Protein AF-0000000079329566 (afdb_homodimer)

Solvent-accessible surface area (backbone atoms only — not comparable to full-atom values): 8445 Å² total; per-residue (Å²): 110,65,71,45,82,43,82,73,44,18,29,43,33,35,31,35,44,75,50,59,47,97,87,64,45,77,34,70,42,79,48,74,42,71,52,26,33,81,80,58,49,70,66,59,52,50,52,33,49,53,42,49,51,71,41,35,63,50,59,66,46,74,72,45,79,48,74,43,63,46,80,47,74,93,110,63,71,44,82,42,80,74,44,18,31,43,34,35,30,34,44,74,51,59,46,97,86,63,46,77,35,69,42,81,49,75,43,70,54,27,34,83,80,59,50,70,66,58,53,49,53,33,50,51,43,50,50,72,42,35,61,49,59,65,47,74,72,48,79,47,75,42,64,46,79,45,74,93

Foldseek 3Di:
DDKDKAWDWKKKKKWFFPAADPVRHTDTDIDMDIRDDPPDDPVNSVVVVVVVQVPDPTHIDDMDMDIDIDIDDD/DDKDKAWDWKKKKKWFFPAADPVRHTDTDIDMDIRDDPPDDPVNSVVVRVVVQVPDPTHIDDMDMDIDIDIDDD

pLDDT: mean 93.89, std 4.64, range [67.31, 97.0]

Structure (mmCIF, N/CA/C/O backbone):
data_AF-0000000079329566-model_v1
#
loop_
_entity.id
_entity.type
_entity.pdbx_description
1 polymer 'Uncharacterized protein'
#
loop_
_atom_site.group_PDB
_atom_site.id
_atom_site.type_symbol
_atom_site.label_atom_id
_atom_site.label_alt_id
_atom_site.label_comp_id
_atom_site.label_asym_id
_atom_site.label_entity_id
_atom_site.label_seq_id
_atom_site.pdbx_PDB_ins_code
_atom_site.Cartn_x
_atom_site.Cartn_y
_atom_site.Cartn_z
_atom_site.occupancy
_atom_site.B_iso_or_equiv
_atom_site.auth_seq_id
_atom_site.auth_comp_id
_atom_site.auth_asym_id
_atom_site.auth_atom_id
_atom_site.pdbx_PDB_model_num
ATOM 1 N N . MET A 1 1 ? 19.469 -29.297 -21.5 1 69.75 1 MET A N 1
ATOM 2 C CA . MET A 1 1 ? 18.234 -29.297 -20.734 1 69.75 1 MET A CA 1
ATOM 3 C C . MET A 1 1 ? 17.688 -27.891 -20.578 1 69.75 1 MET A C 1
ATOM 5 O O . MET A 1 1 ? 18.453 -26.938 -20.391 1 69.75 1 MET A O 1
ATOM 9 N N . ALA A 1 2 ? 16.484 -27.625 -21.016 1 88.25 2 ALA A N 1
ATOM 10 C CA . ALA A 1 2 ? 16.047 -26.234 -21.172 1 88.25 2 ALA A CA 1
ATOM 11 C C . ALA A 1 2 ? 15.82 -25.578 -19.812 1 88.25 2 ALA A C 1
ATOM 13 O O . ALA A 1 2 ? 15.477 -26.25 -18.844 1 88.25 2 ALA A O 1
ATOM 14 N N . VAL A 1 3 ? 16.453 -24.391 -19.562 1 92.12 3 VAL A N 1
ATOM 15 C CA . VAL A 1 3 ? 16.234 -23.594 -18.359 1 92.12 3 VAL A CA 1
ATOM 16 C C . VAL A 1 3 ? 14.922 -22.828 -18.5 1 92.12 3 VAL A C 1
ATOM 18 O O . VAL A 1 3 ? 14.641 -22.234 -19.547 1 92.12 3 VAL A O 1
ATOM 21 N N . SER A 1 4 ? 13.969 -22.984 -17.516 1 94.38 4 SER A N 1
ATOM 22 C CA . SER A 1 4 ? 12.727 -22.219 -17.516 1 94.38 4 SER A CA 1
ATOM 23 C C . SER A 1 4 ? 12.695 -21.219 -16.359 1 94.38 4 SER A C 1
ATOM 25 O O . SER A 1 4 ? 13.383 -21.406 -15.352 1 94.38 4 SER A O 1
ATOM 27 N N . LYS A 1 5 ? 12.047 -20.109 -16.594 1 92.94 5 LYS A N 1
ATOM 28 C CA . LYS A 1 5 ? 11.828 -19.062 -15.586 1 92.94 5 LYS A CA 1
ATOM 29 C C . LYS A 1 5 ? 10.484 -19.25 -14.891 1 92.94 5 LYS A C 1
ATOM 31 O O . LYS A 1 5 ? 9.453 -19.406 -15.547 1 92.94 5 LYS A O 1
ATOM 36 N N . VAL A 1 6 ? 10.555 -19.328 -13.453 1 93.38 6 VAL A N 1
ATOM 37 C CA . VAL A 1 6 ? 9.328 -19.422 -12.664 1 93.38 6 VAL A CA 1
ATOM 38 C C . VAL A 1 6 ? 9.203 -18.203 -11.75 1 93.38 6 VAL A C 1
ATOM 40 O O . VAL A 1 6 ? 10.047 -17.984 -10.875 1 93.38 6 VAL A O 1
ATOM 43 N N . VAL A 1 7 ? 8.133 -17.422 -11.992 1 92.12 7 VAL A N 1
ATOM 44 C CA . VAL A 1 7 ? 7.906 -16.234 -11.18 1 92.12 7 VAL A CA 1
ATOM 45 C C . VAL A 1 7 ? 7.492 -16.641 -9.766 1 92.12 7 VAL A C 1
ATOM 47 O O . VAL A 1 7 ? 6.629 -17.516 -9.594 1 92.12 7 VAL A O 1
ATOM 50 N N . ASN A 1 8 ? 8.148 -15.977 -8.727 1 92.19 8 ASN A N 1
ATOM 51 C CA . ASN A 1 8 ? 7.891 -16.312 -7.332 1 92.19 8 ASN A CA 1
ATOM 52 C C . ASN A 1 8 ? 7.109 -15.219 -6.613 1 92.19 8 ASN A C 1
ATOM 54 O O . ASN A 1 8 ? 6.527 -15.461 -5.555 1 92.19 8 ASN A O 1
ATOM 58 N N . GLY A 1 9 ? 7.246 -14.086 -7.148 1 94.94 9 GLY A N 1
ATOM 59 C CA . GLY A 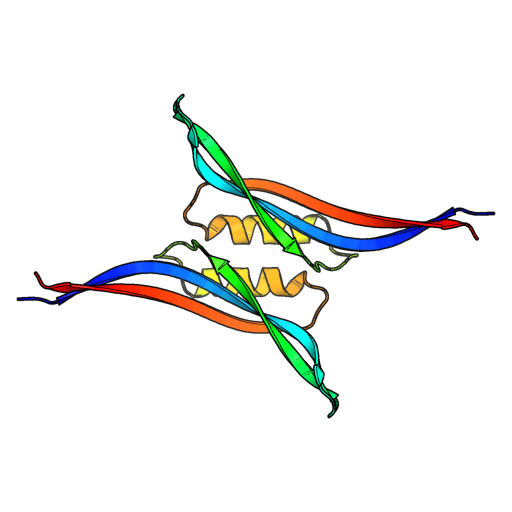1 9 ? 6.547 -12.984 -6.504 1 94.94 9 GLY A CA 1
ATOM 60 C C . GLY A 1 9 ? 6.695 -11.672 -7.246 1 94.94 9 GLY A C 1
ATOM 61 O O . GLY A 1 9 ? 7.68 -11.461 -7.961 1 94.94 9 GLY A O 1
ATOM 62 N N . THR A 1 10 ? 5.719 -10.883 -7.176 1 95.25 10 THR A N 1
ATOM 63 C CA . THR A 1 10 ? 5.68 -9.539 -7.738 1 95.25 10 THR A CA 1
ATOM 64 C C . THR A 1 10 ? 5.375 -8.508 -6.656 1 95.25 10 THR A C 1
ATOM 66 O O . THR A 1 10 ? 4.504 -8.719 -5.809 1 95.25 10 THR A O 1
ATOM 69 N N . THR A 1 11 ? 6.176 -7.484 -6.594 1 96.06 11 THR A N 1
ATOM 70 C CA . THR A 1 11 ? 6.016 -6.426 -5.605 1 96.06 11 THR A CA 1
ATOM 71 C C . THR A 1 11 ? 5.926 -5.062 -6.281 1 96.06 11 THR A C 1
ATOM 73 O O . THR A 1 11 ? 6.723 -4.75 -7.168 1 96.06 11 THR A O 1
ATOM 76 N N . LEU A 1 12 ? 4.895 -4.234 -5.965 1 96.25 12 LEU A N 1
ATOM 77 C CA . LEU A 1 12 ? 4.785 -2.834 -6.363 1 96.25 12 LEU A CA 1
ATOM 78 C C . LEU A 1 12 ? 5.367 -1.917 -5.293 1 96.25 12 LEU A C 1
ATOM 80 O O . LEU A 1 12 ? 5.098 -2.096 -4.102 1 96.25 12 LEU A O 1
ATOM 84 N N . SER A 1 13 ? 6.25 -0.939 -5.758 1 96.31 13 SER A N 1
ATOM 85 C CA . SER A 1 13 ? 6.875 -0.037 -4.797 1 96.31 13 SER A CA 1
ATOM 86 C C . SER A 1 13 ? 6.836 1.406 -5.285 1 96.31 13 SER A C 1
ATOM 88 O O . SER A 1 13 ? 6.961 1.664 -6.484 1 96.31 13 SER A O 1
ATOM 90 N N . ILE A 1 14 ? 6.621 2.258 -4.359 1 96.06 14 ILE A N 1
ATOM 91 C CA . ILE A 1 14 ? 6.738 3.689 -4.613 1 96.06 14 ILE A CA 1
ATOM 92 C C . ILE A 1 14 ? 7.723 4.309 -3.621 1 96.06 14 ILE A C 1
ATOM 94 O O . ILE A 1 14 ? 7.965 3.752 -2.547 1 96.06 14 ILE A O 1
ATOM 98 N N . GLU A 1 15 ? 8.352 5.406 -4.035 1 96.94 15 GLU A N 1
ATOM 99 C CA . GLU A 1 15 ? 9.234 6.148 -3.133 1 96.94 15 GLU A CA 1
ATOM 100 C C . GLU A 1 15 ? 8.516 7.359 -2.541 1 96.94 15 GLU A C 1
ATOM 102 O O . GLU A 1 15 ? 8.008 8.211 -3.275 1 96.94 15 GLU A O 1
ATOM 107 N N . VAL A 1 16 ? 8.5 7.418 -1.198 1 95.75 16 VAL A N 1
ATOM 108 C CA . VAL A 1 16 ? 7.789 8.453 -0.455 1 95.75 16 VAL A CA 1
ATOM 109 C C . VAL A 1 16 ? 8.781 9.297 0.333 1 95.75 16 VAL A C 1
ATOM 111 O O . VAL A 1 16 ? 9.664 8.766 1.01 1 95.75 16 VAL A O 1
ATOM 114 N N . GLN A 1 17 ? 8.656 10.586 0.17 1 96.38 17 GLN A N 1
ATOM 115 C CA . GLN A 1 17 ? 9.555 11.477 0.896 1 96.38 17 GLN A CA 1
ATOM 116 C C . GLN A 1 17 ? 9.375 11.328 2.404 1 96.38 17 GLN A C 1
ATOM 118 O O . GLN A 1 17 ? 8.25 11.383 2.908 1 96.38 17 GLN A O 1
ATOM 123 N N . LYS A 1 18 ? 10.398 11.07 3.061 1 92.94 18 LYS A N 1
ATOM 124 C CA . LYS A 1 18 ? 10.336 10.891 4.508 1 92.94 18 LYS A CA 1
ATOM 125 C C . LYS A 1 18 ? 11.016 12.039 5.238 1 92.94 18 LYS A C 1
ATOM 127 O O . LYS A 1 18 ? 11.008 12.094 6.469 1 92.94 18 LYS A O 1
ATOM 132 N N . GLY A 1 19 ? 11.578 13.047 4.52 1 94.69 19 GLY A N 1
ATOM 133 C CA . GLY A 1 19 ? 12.258 14.188 5.102 1 94.69 19 GLY A CA 1
ATOM 134 C C . GLY A 1 19 ? 13.289 14.805 4.172 1 94.69 19 GLY A C 1
ATOM 135 O O . GLY A 1 19 ? 13.109 14.789 2.951 1 94.69 19 GLY A O 1
ATOM 136 N N . VAL A 1 20 ? 14.203 15.664 4.812 1 94.12 20 VAL A N 1
ATOM 137 C CA . VAL A 1 20 ? 15.273 16.297 4.055 1 94.12 20 VAL A CA 1
ATOM 138 C C . VAL A 1 20 ? 16.609 16.062 4.746 1 94.12 20 VAL A C 1
ATOM 140 O O . VAL A 1 20 ? 16.656 15.836 5.961 1 94.12 20 VAL A O 1
ATOM 143 N N . ASP A 1 21 ? 17.672 15.969 3.949 1 94.81 21 ASP A N 1
ATOM 144 C CA . ASP A 1 21 ? 19 15.789 4.531 1 94.81 21 ASP A CA 1
ATOM 145 C C . ASP A 1 21 ? 19.594 17.125 4.973 1 94.81 21 ASP A C 1
ATOM 147 O O . ASP A 1 21 ? 18.891 18.141 4.98 1 94.81 21 ASP A O 1
ATOM 151 N N . LYS A 1 22 ? 20.828 17.078 5.465 1 95.81 22 LYS A N 1
ATOM 152 C CA . LYS A 1 22 ? 21.5 18.266 6.004 1 95.81 22 LYS A CA 1
ATOM 153 C C . LYS A 1 22 ? 21.594 19.359 4.953 1 95.81 22 LYS A C 1
ATOM 155 O O . LYS A 1 22 ? 21.609 20.547 5.293 1 95.81 22 LYS A O 1
ATOM 160 N N . SER A 1 23 ? 21.672 19.016 3.723 1 96.12 23 SER A N 1
ATOM 161 C CA . SER A 1 23 ? 21.797 19.969 2.621 1 96.12 23 SER A CA 1
ATOM 162 C C . SER A 1 23 ? 20.422 20.453 2.152 1 96.12 23 SER A C 1
ATOM 164 O O . SER A 1 23 ? 20.328 21.266 1.234 1 96.12 23 SER A O 1
ATOM 166 N N . GLY A 1 24 ? 19.391 19.891 2.756 1 95.38 24 GLY A N 1
ATOM 167 C CA . GLY A 1 24 ? 18.047 20.297 2.375 1 95.38 24 GLY A CA 1
ATOM 168 C C . GLY A 1 24 ? 17.469 19.438 1.258 1 95.38 24 GLY A C 1
ATOM 169 O O . GLY A 1 24 ? 16.391 19.75 0.74 1 95.38 24 GLY A O 1
ATOM 170 N N . ASP A 1 25 ? 18.234 18.438 0.855 1 95.5 25 ASP A N 1
ATOM 171 C CA . ASP A 1 25 ? 17.75 17.562 -0.205 1 95.5 25 ASP A CA 1
ATOM 172 C C . ASP A 1 25 ? 16.766 16.531 0.344 1 95.5 25 ASP A C 1
ATOM 174 O O . ASP A 1 25 ? 16.969 15.992 1.437 1 95.5 25 ASP A O 1
ATOM 178 N N . PRO A 1 26 ? 15.734 16.281 -0.434 1 95.81 26 PRO A N 1
ATOM 179 C CA . PRO A 1 26 ? 14.734 15.32 0.048 1 95.81 26 PRO A CA 1
ATOM 180 C C . PRO A 1 26 ? 15.289 13.906 0.188 1 95.81 26 PRO A C 1
ATOM 182 O O . PRO A 1 26 ? 16.125 13.484 -0.621 1 95.81 26 PRO A O 1
ATOM 185 N N . LEU A 1 27 ? 14.867 13.25 1.323 1 96.81 27 LEU A N 1
ATOM 186 C CA . LEU A 1 27 ? 15.102 11.836 1.559 1 96.81 27 LEU A CA 1
ATOM 187 C C . LEU A 1 27 ? 13.836 11.023 1.301 1 96.81 27 LEU A C 1
ATOM 189 O O . LEU A 1 27 ? 12.734 11.445 1.675 1 96.81 27 LEU A O 1
ATOM 193 N N . TYR A 1 28 ? 14.047 9.852 0.564 1 95.31 28 TYR A N 1
ATOM 194 C CA . TYR A 1 28 ? 12.898 9.023 0.219 1 95.31 28 TYR A CA 1
ATOM 195 C C . TYR A 1 28 ? 13.031 7.633 0.825 1 95.31 28 TYR A C 1
ATOM 197 O O . TYR A 1 28 ? 14.141 7.117 0.981 1 95.31 28 TYR A O 1
ATOM 205 N N . THR A 1 29 ? 11.867 7.102 1.245 1 93.94 29 THR A N 1
ATOM 206 C CA . THR A 1 29 ? 11.766 5.715 1.679 1 93.94 29 THR A CA 1
ATOM 207 C C . THR A 1 29 ? 10.867 4.918 0.736 1 93.94 29 THR A C 1
ATOM 209 O O . THR A 1 29 ? 9.922 5.461 0.169 1 93.94 29 THR A O 1
ATOM 212 N N . LYS A 1 30 ? 11.203 3.738 0.543 1 93.5 30 LYS A N 1
ATOM 213 C CA . LYS A 1 30 ? 10.422 2.863 -0.325 1 93.5 30 LYS A CA 1
ATOM 214 C C . LYS A 1 30 ? 9.242 2.26 0.426 1 93.5 30 LYS A C 1
ATOM 216 O O . LYS A 1 30 ? 9.406 1.71 1.518 1 93.5 30 LYS A O 1
ATOM 221 N N . LYS A 1 31 ? 8.047 2.432 -0.085 1 90.75 31 LYS A N 1
ATOM 222 C CA . LYS A 1 31 ? 6.844 1.749 0.377 1 90.75 31 LYS A CA 1
ATOM 223 C C . LYS A 1 31 ? 6.422 0.653 -0.597 1 90.75 31 LYS A C 1
ATOM 225 O O . LYS A 1 31 ? 6.203 0.918 -1.781 1 90.75 31 LYS A O 1
ATOM 230 N N . SER A 1 32 ? 6.285 -0.568 -0.072 1 92.38 32 SER A N 1
ATOM 231 C CA . SER A 1 32 ? 6.102 -1.704 -0.969 1 92.38 32 SER A CA 1
ATOM 232 C C . SER A 1 32 ? 4.816 -2.459 -0.648 1 92.38 32 SER A C 1
ATOM 234 O O . SER A 1 32 ? 4.422 -2.559 0.516 1 92.38 32 SER A O 1
ATOM 236 N N . PHE A 1 33 ? 4.23 -2.953 -1.701 1 89.12 33 PHE A N 1
ATOM 237 C CA . PHE A 1 33 ? 3.1 -3.873 -1.676 1 89.12 33 PHE A CA 1
ATOM 238 C C . PHE A 1 33 ? 3.467 -5.203 -2.324 1 89.12 33 PHE A C 1
ATOM 240 O O . PHE A 1 33 ? 3.662 -5.273 -3.539 1 89.12 33 PHE A O 1
ATOM 247 N N . ALA A 1 34 ? 3.547 -6.117 -1.457 1 90.38 34 ALA A N 1
ATOM 248 C CA . ALA A 1 34 ? 3.906 -7.449 -1.94 1 90.38 34 ALA A CA 1
ATOM 249 C C . ALA A 1 34 ? 2.672 -8.219 -2.402 1 90.38 34 ALA A C 1
ATOM 251 O O . ALA A 1 34 ? 1.546 -7.73 -2.273 1 90.38 34 ALA A O 1
ATOM 252 N N . ASN A 1 35 ? 2.881 -9.305 -3.08 1 92.19 35 ASN A N 1
ATOM 253 C CA . ASN A 1 35 ? 1.861 -10.258 -3.5 1 92.19 35 ASN A CA 1
ATOM 254 C C . ASN A 1 35 ? 0.936 -9.656 -4.555 1 92.19 35 ASN A C 1
ATOM 256 O O . ASN A 1 35 ? -0.265 -9.93 -4.562 1 92.19 35 ASN A O 1
ATOM 260 N N . VAL A 1 36 ? 1.53 -8.812 -5.293 1 95.75 36 VAL A N 1
ATOM 261 C CA . VAL A 1 36 ? 0.857 -8.398 -6.523 1 95.75 36 VAL A CA 1
ATOM 262 C C . VAL A 1 36 ? 0.802 -9.57 -7.5 1 95.75 36 VAL A C 1
ATOM 264 O O . VAL A 1 36 ? 1.723 -10.391 -7.551 1 95.75 36 VAL A O 1
ATOM 267 N N . ARG A 1 37 ? -0.298 -9.57 -8.258 1 95.06 37 ARG A N 1
ATOM 268 C CA . ARG A 1 37 ? -0.422 -10.648 -9.234 1 95.06 37 ARG A CA 1
ATOM 269 C C . ARG A 1 37 ? 0.796 -10.695 -10.148 1 95.06 37 ARG A C 1
ATOM 271 O O . ARG A 1 37 ? 1.284 -9.656 -10.602 1 95.06 37 ARG A O 1
ATOM 278 N N . ASN A 1 38 ? 1.173 -11.883 -10.375 1 93.62 38 ASN A N 1
ATOM 279 C CA . ASN A 1 38 ? 2.338 -12.055 -11.234 1 93.62 38 ASN A CA 1
ATOM 280 C C . ASN A 1 38 ? 2.031 -11.656 -12.68 1 93.62 38 ASN A C 1
ATOM 282 O O . ASN A 1 38 ? 2.947 -11.422 -13.469 1 93.62 38 ASN A O 1
ATOM 286 N N . ASP A 1 39 ? 0.828 -11.656 -13.117 1 92.88 39 ASP A N 1
ATOM 287 C CA . ASP A 1 39 ? 0.433 -11.336 -14.484 1 92.88 39 ASP A CA 1
ATOM 288 C C . ASP A 1 39 ? -0.133 -9.922 -14.578 1 92.88 39 ASP A C 1
ATOM 290 O O . ASP A 1 39 ? -0.839 -9.586 -15.531 1 92.88 39 ASP A O 1
ATOM 294 N N . VAL A 1 40 ? 0.1 -9.141 -13.594 1 94.75 40 VAL A N 1
ATOM 295 C CA . VAL A 1 40 ? -0.397 -7.77 -13.602 1 94.75 40 VAL A CA 1
ATOM 296 C C . VAL A 1 40 ? 0.175 -7.016 -14.797 1 94.75 40 VAL A C 1
ATOM 298 O O . VAL A 1 40 ? 1.354 -7.168 -15.125 1 94.75 40 VAL A O 1
ATOM 301 N N . SER A 1 41 ? -0.704 -6.316 -15.516 1 95.25 41 SER A N 1
ATOM 302 C CA . SER A 1 41 ? -0.204 -5.48 -16.609 1 95.25 41 SER A CA 1
ATOM 303 C C . SER A 1 41 ? 0.545 -4.266 -16.062 1 95.25 41 SER A C 1
ATOM 305 O O . SER A 1 41 ? 0.199 -3.732 -15.016 1 95.25 41 SER A O 1
ATOM 307 N N . GLU A 1 42 ? 1.539 -3.811 -16.875 1 94.69 42 GLU A N 1
ATOM 308 C CA . GLU A 1 42 ? 2.32 -2.631 -16.5 1 94.69 42 GLU A CA 1
ATOM 309 C C . GLU A 1 42 ? 1.421 -1.415 -16.297 1 94.69 42 GLU A C 1
ATOM 311 O O . GLU A 1 42 ? 1.632 -0.628 -15.375 1 94.69 42 GLU A O 1
ATOM 316 N N . GLN A 1 43 ? 0.426 -1.303 -17.156 1 96.44 43 GLN A N 1
ATOM 317 C CA . GLN A 1 43 ? -0.476 -0.159 -1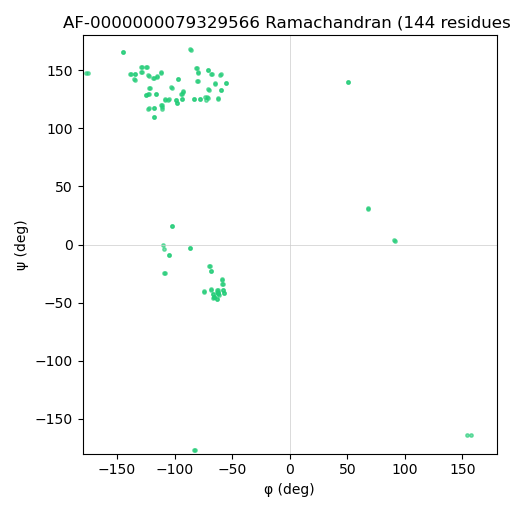7.062 1 96.44 43 GLN A CA 1
ATOM 318 C C . GLN A 1 43 ? -1.289 -0.201 -15.766 1 96.44 43 GLN A C 1
ATOM 320 O O . GLN A 1 43 ? -1.433 0.815 -15.086 1 96.44 43 GLN A O 1
ATOM 325 N N . ASN A 1 44 ? -1.818 -1.341 -15.445 1 96.19 44 ASN A N 1
ATOM 326 C CA . ASN A 1 44 ? -2.598 -1.462 -14.219 1 96.19 44 ASN A CA 1
ATOM 327 C C . ASN A 1 44 ? -1.748 -1.176 -12.984 1 96.19 44 ASN A C 1
ATOM 329 O O . ASN A 1 44 ? -2.186 -0.469 -12.078 1 96.19 44 ASN A O 1
ATOM 333 N N . ALA A 1 45 ? -0.52 -1.687 -12.992 1 96.5 45 ALA A N 1
ATOM 334 C CA . ALA A 1 45 ? 0.388 -1.438 -11.875 1 96.5 45 ALA A CA 1
ATOM 335 C C . ALA A 1 45 ? 0.694 0.051 -11.734 1 96.5 45 ALA A C 1
ATOM 337 O O . ALA A 1 45 ? 0.69 0.592 -10.625 1 96.5 45 ALA A O 1
ATOM 338 N N . TYR A 1 46 ? 0.881 0.641 -12.906 1 96.94 46 TYR A N 1
ATOM 339 C CA . TYR A 1 46 ? 1.187 2.066 -12.898 1 96.94 46 TYR A CA 1
ATOM 340 C C . TYR A 1 46 ? -0.002 2.877 -12.398 1 96.94 46 TYR A C 1
ATOM 342 O O . TYR A 1 46 ? 0.164 3.807 -11.602 1 96.94 46 TYR A O 1
ATOM 350 N N . ASP A 1 47 ? -1.216 2.566 -12.82 1 96.81 47 ASP A N 1
ATOM 351 C CA . ASP A 1 47 ? -2.42 3.277 -12.398 1 96.81 47 ASP A CA 1
ATOM 352 C C . ASP A 1 47 ? -2.639 3.143 -10.891 1 96.81 47 ASP A C 1
ATOM 354 O O . ASP A 1 47 ? -3.043 4.102 -10.234 1 96.81 47 ASP A O 1
ATOM 358 N N . VAL A 1 48 ? -2.377 1.999 -10.391 1 96.62 48 VAL A N 1
ATOM 359 C CA . VAL A 1 48 ? -2.518 1.769 -8.961 1 96.62 48 VAL A CA 1
ATOM 360 C C . VAL A 1 48 ? -1.492 2.605 -8.195 1 96.62 48 VAL A C 1
ATOM 362 O O . VAL A 1 48 ? -1.832 3.271 -7.219 1 96.62 48 VAL A O 1
ATOM 365 N N . ALA A 1 49 ? -0.225 2.613 -8.656 1 96.75 49 ALA A N 1
ATOM 366 C CA . ALA A 1 49 ? 0.819 3.406 -8.016 1 96.75 49 ALA A CA 1
ATOM 367 C C . ALA A 1 49 ? 0.437 4.883 -7.973 1 96.75 49 ALA A C 1
ATOM 369 O O . ALA A 1 49 ? 0.588 5.539 -6.938 1 96.75 49 ALA A O 1
ATOM 370 N N . GLU A 1 50 ? -0.136 5.355 -9.109 1 96.38 50 GLU A N 1
ATOM 371 C CA . GLU A 1 50 ? -0.511 6.762 -9.188 1 96.38 50 GLU A CA 1
ATOM 372 C C . GLU A 1 50 ? -1.678 7.078 -8.258 1 96.38 50 GLU A C 1
ATOM 374 O O . GLU A 1 50 ? -1.727 8.156 -7.652 1 96.38 50 GLU A O 1
ATOM 379 N N . ALA A 1 51 ? -2.605 6.141 -8.172 1 95.38 51 ALA A N 1
ATOM 380 C CA . ALA A 1 51 ? -3.727 6.32 -7.258 1 95.38 51 ALA A CA 1
ATOM 381 C C . ALA A 1 51 ? -3.248 6.398 -5.812 1 95.38 51 ALA A C 1
ATOM 383 O O . ALA A 1 51 ? -3.705 7.246 -5.043 1 95.38 51 ALA A O 1
ATOM 384 N N . ILE A 1 52 ? -2.338 5.551 -5.461 1 95.56 52 ILE A N 1
ATOM 385 C CA . ILE A 1 52 ? -1.79 5.547 -4.109 1 95.56 52 ILE A CA 1
ATOM 386 C C . ILE A 1 52 ? -1.071 6.863 -3.84 1 95.56 52 ILE A C 1
ATOM 388 O O . ILE A 1 52 ? -1.31 7.512 -2.816 1 95.56 52 ILE A O 1
ATOM 392 N N . LYS A 1 53 ? -0.263 7.27 -4.758 1 94.94 53 LYS A N 1
ATOM 393 C CA . LYS A 1 53 ? 0.494 8.508 -4.594 1 94.94 53 LYS A CA 1
ATOM 394 C C . LYS A 1 53 ? -0.436 9.695 -4.383 1 94.94 53 LYS A C 1
ATOM 396 O O . LYS A 1 53 ? -0.119 10.609 -3.621 1 94.94 53 LYS A O 1
ATOM 401 N N . ALA A 1 54 ? -1.576 9.688 -5 1 94.5 54 ALA A N 1
ATOM 402 C CA . ALA A 1 54 ? -2.494 10.828 -5 1 94.5 54 ALA A CA 1
ATOM 403 C C . ALA A 1 54 ? -3.111 11.039 -3.621 1 94.5 54 ALA A C 1
ATOM 405 O O . ALA A 1 54 ? -3.598 12.125 -3.311 1 94.5 54 ALA A O 1
ATOM 406 N N . VAL A 1 55 ? -3.059 10.008 -2.791 1 94.94 55 VAL A N 1
ATOM 407 C CA . VAL A 1 55 ? -3.74 10.133 -1.506 1 94.94 55 VAL A CA 1
ATOM 408 C C . VAL A 1 55 ? -2.713 10.344 -0.395 1 94.94 55 VAL A C 1
ATOM 410 O O . VAL A 1 55 ? -3.076 10.555 0.764 1 94.94 55 VAL A O 1
ATOM 413 N N . LEU A 1 56 ? -1.497 10.219 -0.664 1 93.69 56 LEU A N 1
ATOM 414 C CA . LEU A 1 56 ? -0.461 10.352 0.354 1 93.69 56 LEU A CA 1
ATOM 415 C C . LEU A 1 56 ? -0.168 11.82 0.648 1 93.69 56 LEU A C 1
ATOM 417 O O . LEU A 1 56 ? -0.182 12.648 -0.259 1 93.69 56 LEU A O 1
ATOM 421 N N . GLU A 1 57 ? 0.179 12.078 1.858 1 92.19 57 GLU A N 1
ATOM 422 C CA . GLU A 1 57 ? 0.505 13.438 2.295 1 92.19 57 GLU A CA 1
ATOM 423 C C . GLU A 1 57 ? 1.873 13.867 1.776 1 92.19 57 GLU A C 1
ATOM 425 O O . GLU A 1 57 ? 2.051 15.016 1.363 1 92.19 57 GLU A O 1
ATOM 430 N N . ALA A 1 58 ? 2.791 12.93 1.815 1 93.06 58 ALA A N 1
ATOM 431 C CA . ALA A 1 58 ? 4.168 13.234 1.441 1 93.06 58 ALA A CA 1
ATOM 432 C C . ALA A 1 58 ? 4.344 13.219 -0.074 1 93.06 58 ALA A C 1
ATOM 434 O O . ALA A 1 58 ? 3.58 12.562 -0.786 1 93.06 58 ALA A O 1
ATOM 435 N N . SER A 1 59 ? 5.301 14 -0.553 1 95.25 59 SER A N 1
ATOM 436 C CA . SER A 1 59 ? 5.688 13.898 -1.958 1 95.25 59 SER A CA 1
ATOM 437 C C . SER A 1 59 ? 6.195 12.5 -2.291 1 95.25 59 SER A C 1
ATOM 439 O O . SER A 1 59 ? 6.734 11.805 -1.427 1 95.25 59 SER A O 1
ATOM 441 N N . THR A 1 60 ? 5.898 12.102 -3.516 1 95.56 60 THR A N 1
ATOM 442 C CA . THR A 1 60 ? 6.293 10.773 -3.973 1 95.56 60 THR A CA 1
ATOM 443 C C . THR A 1 60 ? 7.043 10.859 -5.301 1 95.56 60 THR A C 1
ATOM 445 O O . THR A 1 60 ? 6.984 11.883 -5.984 1 95.56 60 THR A O 1
ATOM 448 N N . ARG A 1 61 ? 7.883 9.836 -5.426 1 94.75 61 ARG A N 1
ATOM 449 C CA . ARG A 1 61 ? 8.461 9.711 -6.762 1 94.75 61 ARG A CA 1
ATOM 450 C C . ARG A 1 61 ? 8.656 8.25 -7.141 1 94.75 61 ARG A C 1
ATOM 452 O O . ARG A 1 61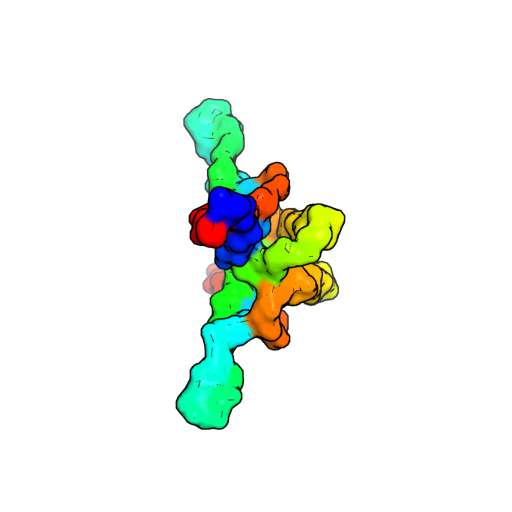 ? 8.562 7.363 -6.285 1 94.75 61 ARG A O 1
ATOM 459 N N . ASN A 1 62 ? 8.883 8.094 -8.398 1 95.19 62 ASN A N 1
ATOM 460 C CA . ASN A 1 62 ? 9.164 6.793 -9.008 1 95.19 62 ASN A CA 1
ATOM 461 C C . ASN A 1 62 ? 8.125 5.75 -8.602 1 95.19 62 ASN A C 1
ATOM 463 O O . ASN A 1 62 ? 7.609 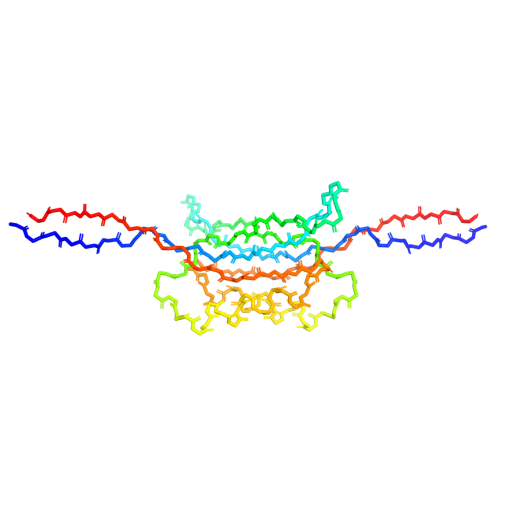5.781 -7.488 1 95.19 62 ASN A O 1
ATOM 467 N N . ALA A 1 63 ? 7.707 4.957 -9.422 1 96.69 63 ALA A N 1
ATOM 468 C CA . ALA A 1 63 ? 6.984 3.699 -9.234 1 96.69 63 ALA A CA 1
ATOM 469 C C . ALA A 1 63 ? 7.742 2.533 -9.867 1 96.69 63 ALA A C 1
ATOM 471 O O . ALA A 1 63 ? 8.297 2.664 -10.961 1 96.69 63 ALA A O 1
ATOM 472 N N . SER A 1 64 ? 7.809 1.474 -9.078 1 96.75 64 SER A N 1
ATOM 473 C CA . SER A 1 64 ? 8.562 0.351 -9.633 1 96.75 64 SER A CA 1
ATOM 474 C C . SER A 1 64 ? 7.855 -0.974 -9.359 1 96.75 64 SER A C 1
ATOM 476 O O . SER A 1 64 ? 7.191 -1.129 -8.328 1 96.75 64 SER A O 1
ATOM 478 N N . LEU A 1 65 ? 8.031 -1.864 -10.352 1 94.62 65 LEU A N 1
ATOM 479 C CA . LEU A 1 65 ? 7.613 -3.252 -10.195 1 94.62 65 LEU A CA 1
ATOM 480 C C . LEU A 1 65 ? 8.82 -4.172 -10.062 1 94.62 65 LEU A C 1
ATOM 482 O O . LEU A 1 65 ? 9.75 -4.105 -10.867 1 94.62 65 LEU A O 1
ATOM 486 N N . THR A 1 66 ? 8.812 -4.918 -8.984 1 95.94 66 THR A N 1
ATOM 487 C CA . THR A 1 66 ? 9.859 -5.91 -8.789 1 95.94 66 THR A CA 1
ATOM 488 C C . THR A 1 66 ? 9.297 -7.324 -8.898 1 95.94 66 THR A C 1
ATOM 490 O O . THR A 1 66 ? 8.359 -7.684 -8.188 1 95.94 66 THR A O 1
ATOM 493 N N . VAL A 1 67 ? 9.844 -8.102 -9.898 1 94.75 67 VAL A N 1
ATOM 494 C CA . VAL A 1 67 ? 9.422 -9.484 -10.102 1 94.75 67 VAL A CA 1
ATOM 495 C C . VAL A 1 67 ? 10.555 -10.438 -9.719 1 94.75 67 VAL A C 1
ATOM 497 O O . VAL A 1 67 ? 11.664 -10.336 -10.258 1 94.75 67 VAL A O 1
ATOM 500 N N . SER A 1 68 ? 10.312 -11.211 -8.758 1 96.06 68 SER A N 1
ATOM 501 C CA . SER A 1 68 ? 11.266 -12.242 -8.359 1 96.06 68 SER A CA 1
ATOM 502 C C . SER A 1 68 ? 10.945 -13.578 -9.031 1 96.06 68 SER A C 1
ATOM 504 O O . SER A 1 68 ? 9.789 -14 -9.07 1 96.06 68 SER A O 1
ATOM 506 N N . SER A 1 69 ? 11.992 -14.211 -9.672 1 95.38 69 SER A N 1
ATOM 507 C CA . SER A 1 69 ? 11.805 -15.477 -10.391 1 95.38 69 SER A CA 1
ATOM 508 C C . SER A 1 69 ? 12.906 -16.469 -10.047 1 95.38 69 SER A C 1
ATOM 510 O O . SER A 1 69 ? 14.031 -16.078 -9.742 1 95.38 69 SER A O 1
ATOM 512 N N . ASN A 1 70 ? 12.594 -17.734 -10.023 1 95.69 70 ASN A N 1
ATOM 513 C CA . ASN A 1 70 ? 13.555 -18.828 -9.969 1 95.69 70 ASN A CA 1
ATOM 514 C C . ASN A 1 70 ? 13.836 -19.406 -11.352 1 95.69 70 ASN A C 1
ATOM 516 O O . ASN A 1 70 ? 12.945 -19.438 -12.203 1 95.69 70 ASN A O 1
ATOM 520 N N . LEU A 1 71 ? 15.172 -19.797 -11.594 1 94.75 71 LEU A N 1
ATOM 521 C CA . LEU A 1 71 ? 15.555 -20.547 -12.781 1 94.75 71 LEU A CA 1
ATOM 522 C C . LEU A 1 71 ? 15.648 -22.031 -12.477 1 94.75 71 LEU A C 1
ATOM 524 O O . LEU A 1 71 ? 16.312 -22.438 -11.516 1 94.75 71 LEU A O 1
ATOM 528 N N . VAL A 1 72 ? 14.883 -22.766 -13.203 1 91.12 72 VAL A N 1
ATOM 529 C CA . VAL A 1 72 ? 14.852 -24.203 -12.922 1 91.12 72 VAL A CA 1
ATOM 530 C C . VAL A 1 72 ? 15.234 -24.984 -14.18 1 91.12 72 VAL A C 1
ATOM 532 O O . VAL A 1 72 ? 14.836 -24.609 -15.289 1 91.12 72 VAL A O 1
ATOM 535 N N . LYS A 1 73 ? 16.391 -25.781 -14.188 1 88.88 73 LYS A N 1
ATOM 536 C CA . LYS A 1 73 ? 16.812 -26.656 -15.273 1 88.88 73 LYS A CA 1
ATOM 537 C C . LYS A 1 73 ? 15.945 -27.906 -15.344 1 88.88 73 LYS A C 1
ATOM 539 O O . LYS A 1 73 ? 15.703 -28.562 -14.328 1 88.88 73 LYS A O 1
ATOM 544 N N . ALA A 1 74 ? 15.352 -28.156 -16.688 1 67.88 74 ALA A N 1
ATOM 545 C CA . ALA A 1 74 ? 14.734 -29.469 -16.906 1 67.88 74 ALA A CA 1
ATOM 546 C C . ALA A 1 74 ? 15.797 -30.562 -17 1 67.88 74 ALA A C 1
ATOM 548 O O . ALA A 1 74 ? 16.922 -30.312 -17.406 1 67.88 74 ALA A O 1
ATOM 549 N N . MET B 1 1 ? -13.789 25.703 28.688 1 69.69 1 MET B N 1
ATOM 550 C CA . MET B 1 1 ? -12.711 25.812 27.719 1 69.69 1 MET B CA 1
ATOM 551 C C . MET B 1 1 ? -12.922 24.844 26.562 1 69.69 1 MET B C 1
ATOM 553 O O . MET B 1 1 ? -13.328 23.703 26.766 1 69.69 1 MET B O 1
ATOM 557 N N . ALA B 1 2 ? -13.023 25.312 25.344 1 88.25 2 ALA B N 1
ATOM 558 C CA . ALA B 1 2 ? -13.531 24.469 24.266 1 88.25 2 ALA B CA 1
ATOM 559 C C . ALA B 1 2 ? -12.523 23.391 23.891 1 88.25 2 ALA B C 1
ATOM 561 O O . ALA B 1 2 ? -11.312 23.578 24.031 1 88.25 2 ALA B O 1
ATOM 562 N N . VAL B 1 3 ? -12.945 22.078 23.891 1 92.12 3 VAL B N 1
ATOM 563 C CA . VAL B 1 3 ? -12.133 20.969 23.422 1 92.12 3 VAL B CA 1
ATOM 564 C C . VAL B 1 3 ? -12.133 20.922 21.891 1 92.12 3 VAL B C 1
ATOM 566 O O . VAL B 1 3 ? -13.18 21.078 21.266 1 92.12 3 VAL B O 1
ATOM 569 N N . SER B 1 4 ? -10.938 20.938 21.25 1 94.38 4 SER B N 1
ATOM 570 C CA . SER B 1 4 ? -10.844 20.812 19.797 1 94.38 4 SER B CA 1
ATOM 571 C C . SER B 1 4 ? -10.195 19.484 19.406 1 94.38 4 SER B C 1
ATOM 573 O O . SER B 1 4 ? -9.469 18.891 20.203 1 94.38 4 SER B O 1
ATOM 575 N N . LYS B 1 5 ? -10.617 18.984 18.281 1 92.9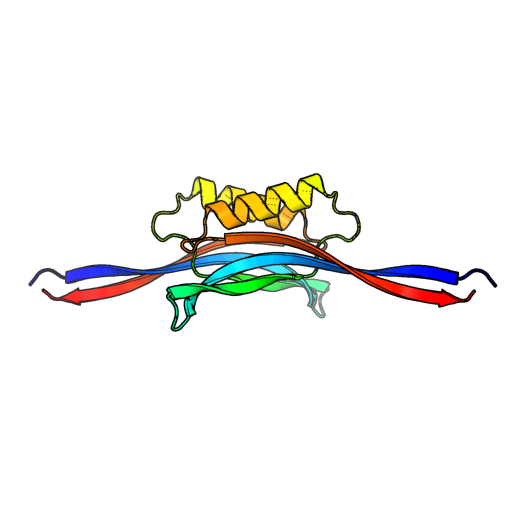4 5 LYS B N 1
ATOM 576 C CA . LYS B 1 5 ? -10.07 17.766 17.688 1 92.94 5 LYS B CA 1
ATOM 577 C C . LYS B 1 5 ? -8.961 18.094 16.688 1 92.94 5 LYS B C 1
ATOM 579 O O . LYS B 1 5 ? -9.148 18.938 15.812 1 92.94 5 LYS B O 1
ATOM 584 N N . VAL B 1 6 ? -7.707 17.438 16.938 1 93.44 6 VAL B N 1
ATOM 585 C CA . VAL B 1 6 ? -6.598 17.609 16 1 93.44 6 VAL B CA 1
ATOM 586 C C . VAL B 1 6 ? -6.23 16.266 15.391 1 93.44 6 VAL B C 1
ATOM 588 O O . VAL B 1 6 ? -5.812 15.344 16.109 1 93.44 6 VAL B O 1
ATOM 591 N N . VAL B 1 7 ? -6.387 16.172 14.062 1 92.06 7 VAL B N 1
ATOM 592 C CA . VAL B 1 7 ? -6.055 14.93 13.367 1 92.06 7 VAL B CA 1
ATOM 593 C C . VAL B 1 7 ? -4.539 14.734 13.352 1 92.06 7 VAL B C 1
ATOM 595 O O . VAL B 1 7 ? -3.789 15.664 13.047 1 92.06 7 VAL B O 1
ATOM 598 N N . ASN B 1 8 ? -4.102 13.453 13.703 1 92.31 8 ASN B N 1
ATOM 599 C CA . ASN B 1 8 ? -2.676 13.148 13.789 1 92.31 8 ASN B CA 1
ATOM 600 C C . ASN B 1 8 ? -2.225 12.234 12.656 1 92.31 8 ASN B C 1
ATOM 602 O O . ASN B 1 8 ? -1.029 12.141 12.367 1 92.31 8 ASN B O 1
ATOM 606 N N . GLY B 1 9 ? -3.145 11.531 12.172 1 94.94 9 GLY B N 1
ATOM 607 C CA . GLY B 1 9 ? -2.779 10.617 11.102 1 94.94 9 GLY B CA 1
ATOM 608 C C . GLY B 1 9 ? -3.969 9.883 10.5 1 94.94 9 GLY B C 1
ATOM 609 O O . GLY B 1 9 ? -4.984 9.695 11.172 1 94.94 9 GLY B O 1
ATOM 610 N N . THR B 1 10 ? -3.891 9.609 9.289 1 95.12 10 THR B N 1
ATOM 611 C CA . THR B 1 10 ? -4.875 8.836 8.531 1 95.12 10 THR B CA 1
ATOM 612 C C . THR B 1 10 ? -4.227 7.617 7.883 1 95.12 10 THR B C 1
ATOM 614 O O . THR B 1 10 ? -3.129 7.711 7.332 1 95.12 10 THR B O 1
ATOM 617 N N . THR B 1 11 ? -4.828 6.48 8.086 1 96 11 THR B N 1
ATOM 618 C CA . THR B 1 11 ? -4.32 5.227 7.539 1 96 11 THR B CA 1
ATOM 619 C C . THR B 1 11 ? -5.395 4.52 6.715 1 96 11 THR B C 1
ATOM 621 O O . THR B 1 11 ? -6.539 4.402 7.152 1 96 11 THR B O 1
ATOM 624 N N . LEU B 1 12 ? -5.09 4.113 5.457 1 96.25 12 LEU B N 1
ATOM 625 C CA . LEU B 1 12 ? -5.93 3.254 4.629 1 96.25 12 LEU B CA 1
ATOM 626 C C . LEU B 1 12 ? -5.547 1.789 4.801 1 96.25 12 LEU B C 1
ATOM 628 O O . LEU B 1 12 ? -4.363 1.447 4.785 1 96.25 12 LEU B O 1
ATOM 632 N N . SER B 1 13 ? -6.605 0.915 5.043 1 96.31 13 SER B N 1
ATOM 633 C CA . SER B 1 13 ? -6.324 -0.502 5.25 1 96.31 13 SER B CA 1
ATOM 634 C C . SER B 1 13 ? -7.285 -1.377 4.445 1 96.31 13 SER B C 1
ATOM 636 O O . SER B 1 13 ? -8.461 -1.041 4.297 1 96.31 13 SER B O 1
ATOM 638 N N . ILE B 1 14 ? -6.73 -2.414 3.938 1 96.12 14 ILE B N 1
ATOM 639 C CA . ILE B 1 14 ? -7.531 -3.457 3.307 1 96.12 14 ILE B CA 1
ATOM 640 C C . ILE B 1 14 ? -7.238 -4.805 3.961 1 96.12 14 ILE B C 1
ATOM 642 O O . ILE B 1 14 ? -6.176 -4.988 4.562 1 96.12 14 ILE B O 1
ATOM 646 N N . GLU B 1 15 ? -8.234 -5.703 3.92 1 97 15 GLU B N 1
ATOM 647 C CA . GLU B 1 15 ? -8.023 -7.059 4.414 1 97 15 GLU B CA 1
ATOM 648 C C . GLU B 1 15 ? -7.742 -8.023 3.27 1 97 15 GLU B C 1
ATOM 650 O O . GLU B 1 15 ? -8.531 -8.133 2.33 1 97 15 GLU B O 1
ATOM 655 N N . VAL B 1 16 ? -6.605 -8.719 3.379 1 95.81 16 VAL B N 1
ATOM 656 C CA . VAL B 1 16 ? -6.125 -9.625 2.34 1 95.81 16 VAL B CA 1
ATOM 657 C C . VAL B 1 16 ? -6.102 -11.055 2.871 1 95.81 16 VAL B C 1
ATOM 659 O O . VAL B 1 16 ? -5.609 -11.312 3.973 1 95.81 16 VAL B O 1
ATOM 662 N N . GLN B 1 17 ? -6.695 -11.93 2.109 1 96.44 17 GLN B N 1
ATOM 663 C CA . GLN B 1 17 ? -6.707 -13.328 2.539 1 96.44 17 GLN B CA 1
ATOM 664 C C . GLN B 1 17 ? -5.289 -13.891 2.627 1 96.44 17 GLN B C 1
ATOM 666 O O . GLN B 1 17 ? -4.504 -13.758 1.688 1 96.44 17 GLN B O 1
ATOM 671 N N . LYS B 1 18 ? -4.973 -14.398 3.703 1 93.25 18 LYS B N 1
ATOM 672 C CA . LYS B 1 18 ? -3.631 -14.938 3.908 1 93.25 18 LYS B CA 1
ATOM 673 C C . LYS B 1 18 ? -3.658 -16.469 3.988 1 93.25 18 LYS B C 1
ATOM 675 O O . LYS B 1 18 ? -2.607 -17.109 4.047 1 93.25 18 LYS B O 1
ATOM 680 N N . GLY B 1 19 ? -4.855 -17.094 3.949 1 94.81 19 GLY B N 1
ATOM 681 C CA . GLY B 1 19 ? -5.012 -18.531 4.031 1 94.81 19 GLY B CA 1
ATOM 682 C C . GLY B 1 19 ? -6.391 -18.953 4.5 1 94.81 19 GLY B C 1
ATOM 683 O O . GLY B 1 19 ? -7.383 -18.281 4.219 1 94.81 19 GLY B O 1
ATOM 684 N N . VAL B 1 20 ? -6.469 -20.297 4.934 1 94.31 20 VAL B N 1
ATOM 685 C CA . VAL B 1 20 ? -7.719 -20.828 5.465 1 94.31 20 VAL B CA 1
ATOM 686 C C . VAL B 1 20 ? -7.469 -21.5 6.816 1 94.31 20 VAL B C 1
ATOM 688 O O . VAL B 1 20 ? -6.348 -21.922 7.102 1 94.31 20 VAL B O 1
ATOM 691 N N . ASP B 1 21 ? -8.461 -21.438 7.672 1 94.81 21 ASP B N 1
ATOM 692 C CA . ASP B 1 21 ? -8.328 -22.094 8.969 1 94.81 21 ASP B CA 1
ATOM 693 C C . ASP B 1 21 ? -8.656 -23.578 8.875 1 94.81 21 ASP B C 1
ATOM 695 O O . ASP B 1 21 ? -8.82 -24.125 7.777 1 94.81 21 ASP B O 1
ATOM 699 N N . LYS B 1 22 ? -8.633 -24.266 10.016 1 95.88 22 LYS B N 1
ATOM 700 C CA . LYS B 1 22 ? -8.836 -25.703 10.078 1 95.88 22 LYS B CA 1
ATOM 701 C C . LYS B 1 22 ? -10.203 -26.094 9.5 1 95.88 22 LYS B C 1
ATOM 703 O O . LYS B 1 22 ? -10.367 -27.188 8.977 1 95.88 22 LYS B O 1
ATOM 708 N N . SER B 1 23 ? -11.156 -25.25 9.609 1 96.25 23 SER B N 1
ATOM 709 C CA . SER B 1 23 ? -12.508 -25.5 9.125 1 96.25 23 SER B CA 1
ATOM 710 C C . SER B 1 23 ? -12.656 -25.125 7.656 1 96.25 23 SER B C 1
ATOM 712 O O . SER B 1 23 ? -13.734 -25.266 7.074 1 96.25 23 SER B O 1
ATOM 714 N N . GLY B 1 24 ? -11.562 -24.578 7.098 1 95.5 24 GLY B N 1
ATOM 715 C CA . GLY B 1 24 ? -11.602 -24.188 5.695 1 95.5 24 GLY B CA 1
ATOM 716 C C . GLY B 1 24 ? -12.055 -22.75 5.492 1 95.5 24 GLY B C 1
ATOM 717 O O . GLY B 1 24 ? -12.266 -22.328 4.355 1 95.5 24 GLY B O 1
ATOM 718 N N . ASP B 1 25 ? -12.266 -22.062 6.598 1 95.69 25 ASP B N 1
ATOM 719 C CA . ASP B 1 25 ? -12.688 -20.672 6.492 1 95.69 25 ASP B CA 1
ATOM 720 C C . ASP B 1 25 ? -11.492 -19.75 6.215 1 95.69 25 ASP B C 1
ATOM 722 O O . ASP B 1 25 ? -10.414 -19.953 6.773 1 95.69 25 ASP B O 1
ATOM 726 N N . PRO B 1 26 ? -11.734 -18.781 5.363 1 95.94 26 PRO B N 1
ATOM 727 C CA . PRO B 1 26 ? -10.625 -17.891 5.023 1 95.94 26 PRO B CA 1
ATOM 728 C C . PRO B 1 26 ? -10.141 -17.062 6.215 1 95.94 26 PRO B C 1
ATOM 730 O O . PRO B 1 26 ? -10.945 -16.641 7.051 1 95.94 26 PRO B O 1
ATOM 733 N N . LEU B 1 27 ? -8.766 -16.953 6.305 1 96.81 27 LEU B N 1
ATOM 734 C CA . LEU B 1 27 ? -8.094 -16.047 7.234 1 96.81 27 LEU B CA 1
ATOM 735 C C . LEU B 1 27 ? -7.586 -14.805 6.516 1 96.81 27 LEU B C 1
ATOM 737 O O . LEU B 1 27 ? -7.062 -14.891 5.402 1 96.81 27 LEU B O 1
ATOM 741 N N . TYR B 1 28 ? -7.855 -13.602 7.176 1 95.44 28 TYR B N 1
ATOM 742 C CA . TYR B 1 28 ? -7.453 -12.344 6.555 1 95.44 28 TYR B CA 1
ATOM 743 C C . TYR B 1 28 ? -6.438 -11.609 7.422 1 95.44 28 TYR B C 1
ATOM 745 O O . TYR B 1 28 ? -6.469 -11.719 8.648 1 95.44 28 TYR B O 1
ATOM 753 N N . THR B 1 29 ? -5.484 -10.953 6.742 1 93.94 29 THR B N 1
ATOM 754 C CA . THR B 1 29 ? -4.547 -10.039 7.387 1 93.94 29 THR B CA 1
ATOM 755 C C . THR B 1 29 ? -4.754 -8.609 6.895 1 93.94 29 THR B C 1
ATOM 757 O O . THR B 1 29 ? -5.145 -8.398 5.746 1 93.94 29 THR B O 1
ATOM 760 N N . LYS B 1 30 ? -4.578 -7.73 7.734 1 93.5 30 LYS B N 1
ATOM 761 C CA . LYS B 1 30 ? -4.73 -6.32 7.387 1 93.5 30 LYS B CA 1
ATOM 762 C C . LYS B 1 30 ? -3.461 -5.77 6.746 1 93.5 30 LYS B C 1
ATOM 764 O O . LYS B 1 30 ? -2.363 -5.945 7.281 1 93.5 30 LYS B O 1
ATOM 769 N N . LYS B 1 31 ? -3.574 -5.191 5.57 1 90.81 31 LYS B N 1
ATOM 770 C CA . LYS B 1 31 ? -2.514 -4.43 4.922 1 90.81 31 LYS B CA 1
ATOM 771 C C . LYS B 1 31 ? -2.799 -2.93 4.984 1 90.81 31 LYS B C 1
ATOM 773 O O . LYS B 1 31 ? -3.848 -2.473 4.523 1 90.81 31 LYS B O 1
ATOM 778 N N . SER B 1 32 ? -1.849 -2.18 5.539 1 92.38 32 SER B N 1
ATOM 779 C CA . SER B 1 32 ? -2.131 -0.778 5.832 1 92.38 32 SER B CA 1
ATOM 780 C C . SER B 1 32 ? -1.141 0.144 5.129 1 92.38 32 SER B C 1
ATOM 782 O O . SER B 1 32 ? 0.033 -0.198 4.977 1 92.38 32 SER B O 1
ATOM 784 N N . PHE B 1 33 ? -1.667 1.269 4.734 1 89.19 33 PHE B N 1
ATOM 785 C CA . PHE B 1 33 ? -0.922 2.404 4.203 1 89.19 33 PHE B CA 1
ATOM 786 C C . PHE B 1 33 ? -1.102 3.631 5.09 1 89.19 33 PHE B C 1
ATOM 788 O O . PHE B 1 33 ? -2.191 4.207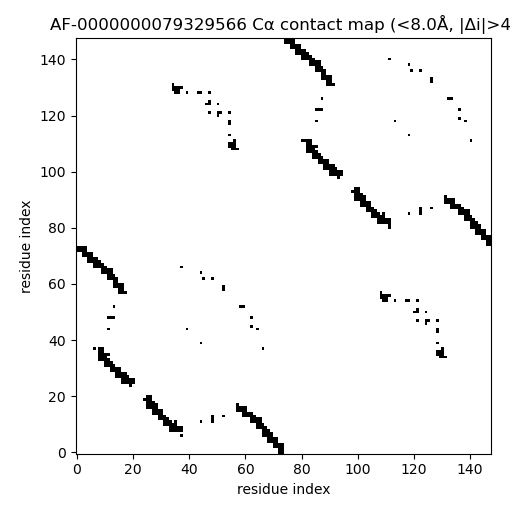 5.152 1 89.19 33 PHE B O 1
ATOM 795 N N . ALA B 1 34 ? -0.035 3.914 5.715 1 90.5 34 ALA B N 1
ATOM 796 C CA . ALA B 1 34 ? -0.075 5.059 6.625 1 90.5 34 ALA B CA 1
ATOM 797 C C . ALA B 1 34 ? 0.226 6.355 5.883 1 90.5 34 ALA B C 1
ATOM 799 O O . ALA B 1 34 ? 0.521 6.344 4.688 1 90.5 34 ALA B O 1
ATOM 800 N N . ASN B 1 35 ? -0.01 7.445 6.52 1 92 35 ASN B N 1
ATOM 801 C CA . ASN B 1 35 ? 0.323 8.789 6.062 1 92 35 ASN B CA 1
ATOM 802 C C . ASN B 1 35 ? -0.514 9.195 4.852 1 92 35 ASN B C 1
ATOM 804 O O . ASN B 1 35 ? -0.021 9.875 3.949 1 92 35 ASN B O 1
ATOM 808 N N . VAL B 1 36 ? -1.675 8.656 4.859 1 95.81 36 VAL B N 1
ATOM 809 C CA . VAL B 1 36 ? -2.672 9.188 3.939 1 95.81 36 VAL B CA 1
ATOM 810 C C . VAL B 1 36 ? -3.059 10.609 4.355 1 95.81 36 VAL B C 1
ATOM 812 O O . VAL B 1 36 ? -3.098 10.922 5.551 1 95.81 36 VAL B O 1
ATOM 815 N N . ARG B 1 37 ? -3.357 11.406 3.328 1 95.12 37 ARG B N 1
ATOM 816 C CA . ARG B 1 37 ? -3.75 12.773 3.641 1 95.12 37 ARG B CA 1
ATOM 817 C C . ARG B 1 37 ? -4.926 12.797 4.613 1 95.12 37 ARG B C 1
ATOM 819 O O . ARG B 1 37 ? -5.871 12.023 4.469 1 95.12 37 ARG B O 1
ATOM 826 N N . ASN B 1 38 ? -4.781 13.711 5.5 1 93.56 38 ASN B N 1
ATOM 827 C CA . ASN B 1 38 ? -5.844 13.82 6.488 1 93.56 38 ASN B CA 1
ATOM 828 C C . ASN B 1 38 ? -7.145 14.328 5.863 1 93.56 38 ASN B C 1
ATOM 830 O O . ASN B 1 38 ? -8.219 14.172 6.445 1 93.56 38 ASN B O 1
ATOM 834 N N . ASP B 1 39 ? -7.137 15.008 4.773 1 92.81 39 ASP B N 1
ATOM 835 C CA . ASP B 1 39 ? -8.312 15.578 4.117 1 92.81 39 ASP B CA 1
ATOM 836 C C . ASP B 1 39 ? -8.734 14.727 2.924 1 92.81 39 ASP B C 1
ATOM 838 O O . ASP B 1 39 ? -9.453 15.203 2.039 1 92.81 39 ASP B O 1
ATOM 842 N N . VAL B 1 40 ? -8.25 13.539 2.85 1 94.75 40 VAL B N 1
ATOM 843 C CA . VAL B 1 40 ? -8.609 12.656 1.748 1 94.75 40 VAL B CA 1
ATOM 844 C C . VAL B 1 40 ? -10.117 12.43 1.737 1 94.75 40 VAL B C 1
ATOM 846 O O . VAL B 1 40 ? -10.734 12.25 2.791 1 94.75 40 VAL B O 1
ATOM 849 N N . SER B 1 41 ? -10.719 12.562 0.564 1 95.12 41 SER B N 1
ATOM 850 C CA . SER B 1 41 ? -12.141 12.25 0.464 1 95.12 41 SER B CA 1
ATOM 851 C C . SER B 1 41 ? -12.391 10.75 0.57 1 95.12 41 SER B C 1
ATOM 853 O O . SER B 1 41 ? -11.562 9.953 0.129 1 95.12 41 SER B O 1
ATOM 855 N N . GLU B 1 42 ? -13.57 10.406 1.103 1 94.62 42 GLU B N 1
ATOM 856 C CA . GLU B 1 42 ? -13.953 9 1.236 1 94.62 42 GLU B CA 1
ATOM 857 C C . GLU B 1 42 ? -13.945 8.297 -0.115 1 94.62 42 GLU B C 1
ATOM 859 O O . GLU B 1 42 ? -13.516 7.145 -0.215 1 94.62 42 GLU B O 1
ATOM 864 N N . GLN B 1 43 ? -14.406 9.008 -1.128 1 96.31 43 GLN B N 1
ATOM 865 C CA . GLN B 1 43 ? -14.461 8.414 -2.459 1 96.31 43 GLN B CA 1
ATOM 866 C C . GLN B 1 43 ? -13.062 8.125 -2.99 1 96.31 43 GLN B C 1
ATOM 868 O O . GLN B 1 43 ? -12.805 7.047 -3.537 1 96.31 43 GLN B O 1
ATOM 873 N N . ASN B 1 44 ? -12.164 9.062 -2.836 1 96.19 44 ASN B N 1
ATOM 874 C CA . ASN B 1 44 ? -10.797 8.852 -3.305 1 96.19 44 ASN B CA 1
ATOM 875 C C . ASN B 1 44 ? -10.125 7.695 -2.572 1 96.19 44 ASN B C 1
ATOM 877 O O . ASN B 1 44 ? -9.461 6.863 -3.193 1 96.19 44 ASN B O 1
ATOM 881 N N . ALA B 1 45 ? -10.336 7.617 -1.269 1 96.44 45 ALA B N 1
ATOM 882 C CA . ALA B 1 45 ? -9.766 6.527 -0.477 1 96.44 45 ALA B CA 1
ATOM 883 C C . ALA B 1 45 ? -10.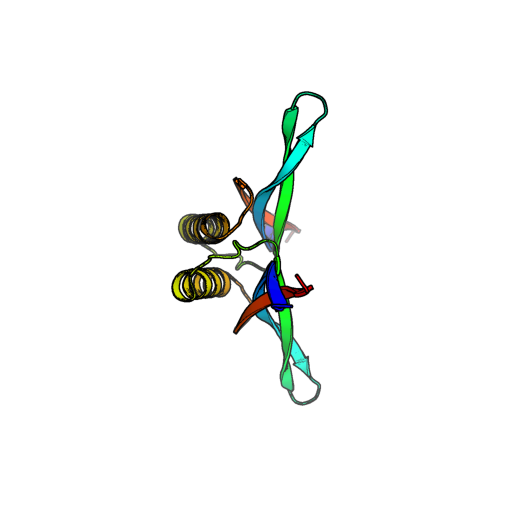32 5.18 -0.932 1 96.44 45 ALA B C 1
ATOM 885 O O . ALA B 1 45 ? -9.562 4.211 -1.073 1 96.44 45 ALA B O 1
ATOM 886 N N . TYR B 1 46 ? -11.617 5.23 -1.2 1 96.94 46 TYR B N 1
ATOM 887 C CA . TYR B 1 46 ? -12.258 3.994 -1.639 1 96.94 46 TYR B CA 1
ATOM 888 C C . TYR B 1 46 ? -11.734 3.566 -3.006 1 96.94 46 TYR B C 1
ATOM 890 O O . TYR B 1 46 ? -11.453 2.387 -3.227 1 96.94 46 TYR B O 1
ATOM 898 N N . ASP B 1 47 ? -11.57 4.477 -3.953 1 96.81 47 ASP B N 1
ATOM 899 C CA . ASP B 1 47 ? -11.078 4.172 -5.293 1 96.81 47 ASP B CA 1
ATOM 900 C C . ASP B 1 47 ? -9.656 3.623 -5.242 1 96.81 47 ASP B C 1
ATOM 902 O O . ASP B 1 47 ? -9.312 2.699 -5.984 1 96.81 47 ASP B O 1
ATOM 906 N N . VAL B 1 48 ? -8.883 4.172 -4.391 1 96.69 48 VAL B N 1
ATOM 907 C CA . VAL B 1 48 ? -7.508 3.705 -4.23 1 96.69 48 VAL B CA 1
ATOM 908 C C . VAL B 1 48 ? -7.508 2.287 -3.668 1 96.69 48 VAL B C 1
ATOM 910 O O . VAL B 1 48 ? -6.801 1.411 -4.172 1 96.69 48 VAL B O 1
ATOM 913 N N . ALA B 1 49 ? -8.328 2.021 -2.629 1 96.75 49 ALA B N 1
ATOM 914 C CA . ALA B 1 49 ? -8.422 0.687 -2.043 1 96.75 49 ALA B CA 1
ATOM 915 C C . ALA B 1 49 ? -8.82 -0.347 -3.094 1 96.75 49 ALA B C 1
ATOM 917 O O . ALA B 1 49 ? -8.227 -1.425 -3.168 1 96.75 49 ALA B O 1
ATOM 918 N N . GLU B 1 50 ? -9.789 0.059 -3.955 1 96.38 50 GLU B N 1
ATOM 919 C CA . GLU B 1 50 ? -10.266 -0.866 -4.98 1 96.38 50 GLU B CA 1
ATOM 920 C C . GLU B 1 50 ? -9.188 -1.126 -6.031 1 96.38 50 GLU B C 1
ATOM 922 O O . GLU B 1 50 ? -9.062 -2.244 -6.531 1 96.38 50 GLU B O 1
ATOM 927 N N . ALA B 1 51 ? -8.469 -0.073 -6.371 1 95.44 51 ALA B N 1
ATOM 928 C CA . ALA B 1 51 ? -7.371 -0.238 -7.32 1 95.44 51 ALA B CA 1
ATOM 929 C C . ALA B 1 51 ? -6.309 -1.189 -6.777 1 95.44 51 ALA B C 1
ATOM 931 O O . ALA B 1 51 ? -5.816 -2.057 -7.504 1 95.44 51 ALA B O 1
ATOM 932 N N . ILE B 1 52 ? -5.973 -1.045 -5.531 1 95.56 52 ILE B N 1
ATOM 933 C CA . ILE B 1 52 ? -4.984 -1.912 -4.898 1 95.56 52 ILE B CA 1
ATOM 934 C C . ILE B 1 52 ? -5.488 -3.354 -4.895 1 95.56 52 ILE B C 1
ATOM 936 O O . ILE B 1 52 ? -4.77 -4.27 -5.297 1 95.56 52 ILE B O 1
ATOM 940 N N . LYS B 1 53 ? -6.703 -3.529 -4.504 1 94.94 53 LYS B N 1
ATOM 941 C CA . LYS B 1 53 ? -7.281 -4.867 -4.438 1 94.94 53 LYS B CA 1
ATOM 942 C C . LYS B 1 53 ? -7.242 -5.551 -5.801 1 94.94 53 LYS B C 1
ATOM 944 O O . LYS B 1 53 ? -7.035 -6.762 -5.891 1 94.94 53 LYS B O 1
ATOM 949 N N . ALA B 1 54 ? -7.395 -4.805 -6.852 1 94.5 54 ALA B N 1
ATOM 950 C CA . ALA B 1 54 ? -7.527 -5.348 -8.203 1 94.5 54 ALA B CA 1
ATOM 951 C C . ALA B 1 54 ? -6.207 -5.949 -8.68 1 94.5 54 ALA B C 1
ATOM 953 O O . ALA B 1 54 ? -6.191 -6.773 -9.594 1 94.5 54 ALA B O 1
ATOM 954 N N . VAL B 1 55 ? -5.113 -5.57 -8.031 1 95 55 VAL B N 1
ATOM 955 C CA . VAL B 1 55 ? -3.826 -6.039 -8.531 1 95 55 VAL B CA 1
ATOM 956 C C . VAL B 1 55 ? -3.281 -7.137 -7.625 1 95 55 VAL B C 1
ATOM 958 O O . VAL B 1 55 ? -2.242 -7.734 -7.914 1 95 55 VAL B O 1
ATOM 961 N N . LEU B 1 56 ? -3.875 -7.367 -6.539 1 93.75 56 LEU B N 1
ATOM 962 C CA . LEU B 1 56 ? -3.385 -8.359 -5.598 1 93.75 56 LEU B CA 1
ATOM 963 C C . LEU B 1 56 ? -3.785 -9.766 -6.031 1 93.75 56 LEU B C 1
ATOM 965 O O . LEU B 1 56 ? -4.879 -9.969 -6.562 1 93.75 56 LEU B O 1
ATOM 969 N N . GLU B 1 57 ? -2.967 -10.703 -5.723 1 92.44 57 GLU B N 1
ATOM 970 C CA . GLU B 1 57 ? -3.211 -12.102 -6.062 1 92.44 57 GLU B CA 1
ATOM 971 C C . GLU B 1 57 ? -4.281 -12.703 -5.156 1 92.44 57 GLU B C 1
ATOM 973 O O . GLU B 1 57 ? -5.137 -13.461 -5.621 1 92.44 57 GLU B O 1
ATOM 978 N N . ALA B 1 58 ? -4.18 -12.344 -3.902 1 93.19 58 ALA B N 1
ATOM 979 C CA . ALA B 1 58 ? -5.078 -12.93 -2.91 1 93.19 58 ALA B CA 1
ATOM 980 C C . ALA B 1 58 ? -6.438 -12.242 -2.928 1 93.19 58 ALA B C 1
ATOM 982 O O . ALA B 1 58 ? -6.547 -11.086 -3.346 1 93.19 58 ALA B O 1
ATOM 983 N N . SER B 1 59 ? -7.473 -12.977 -2.541 1 95.38 59 SER B N 1
ATOM 984 C CA . SER B 1 59 ? -8.773 -12.352 -2.32 1 95.38 59 SER B CA 1
ATOM 985 C C . SER B 1 59 ? -8.695 -11.281 -1.232 1 95.38 59 SER B C 1
ATOM 987 O O . SER B 1 59 ? -7.859 -11.367 -0.331 1 95.38 59 SER B O 1
ATOM 989 N N . THR B 1 60 ? -9.516 -10.273 -1.438 1 95.81 60 THR B N 1
ATOM 990 C CA . THR B 1 60 ? -9.531 -9.156 -0.497 1 95.81 60 THR B CA 1
ATOM 991 C C . THR B 1 60 ? -10.961 -8.859 -0.045 1 95.81 60 THR B C 1
ATOM 993 O O . THR B 1 60 ? -11.922 -9.297 -0.678 1 95.81 60 THR B O 1
ATOM 996 N N . ARG B 1 61 ? -10.969 -8.312 1.179 1 94.94 61 ARG B N 1
ATOM 997 C CA . ARG B 1 61 ? -12.266 -7.777 1.585 1 94.94 61 ARG B CA 1
ATOM 998 C C . ARG B 1 61 ? -12.102 -6.523 2.438 1 94.94 61 ARG B C 1
ATOM 1000 O O . ARG B 1 61 ? -11.008 -6.234 2.92 1 94.94 61 ARG B O 1
ATOM 1007 N N . ASN B 1 62 ? -13.195 -5.859 2.561 1 95.44 62 ASN B N 1
ATOM 1008 C CA . ASN B 1 62 ? -13.32 -4.652 3.371 1 95.44 62 ASN B CA 1
ATOM 1009 C C . ASN B 1 62 ? -12.227 -3.637 3.035 1 95.44 62 ASN B C 1
ATOM 1011 O O . ASN B 1 62 ? -11.109 -4.012 2.684 1 95.44 62 ASN B O 1
ATOM 1015 N N . ALA B 1 63 ? -12.492 -2.457 2.984 1 96.81 63 ALA B N 1
ATOM 1016 C CA . ALA B 1 63 ? -11.617 -1.288 3.002 1 96.81 63 ALA B CA 1
ATOM 1017 C C . ALA B 1 63 ? -11.977 -0.354 4.156 1 96.81 63 ALA B C 1
ATOM 1019 O O . ALA B 1 63 ? -13.148 -0.136 4.445 1 96.81 63 ALA B O 1
ATOM 1020 N N . SER B 1 64 ? -10.914 0.075 4.82 1 96.69 64 SER B N 1
ATOM 1021 C CA . SER B 1 64 ? -11.211 0.939 5.957 1 96.69 64 SER B CA 1
ATOM 1022 C C . SER B 1 64 ? -10.234 2.109 6.035 1 96.69 64 SER B C 1
ATOM 1024 O O . SER B 1 64 ? -9.07 1.979 5.656 1 96.69 64 SER B O 1
ATOM 1026 N N . LEU B 1 65 ? -10.828 3.217 6.52 1 94.62 65 LEU B N 1
ATOM 1027 C CA . LEU B 1 65 ? -10.023 4.383 6.859 1 94.62 65 LEU B CA 1
ATOM 1028 C C . LEU B 1 65 ? -9.938 4.57 8.375 1 94.62 65 LEU B C 1
ATOM 1030 O O . LEU B 1 65 ? -10.969 4.551 9.062 1 94.62 65 LEU B O 1
ATOM 1034 N N . THR B 1 66 ? -8.719 4.637 8.844 1 95.88 66 THR B N 1
ATOM 1035 C CA . THR B 1 66 ? -8.516 4.914 10.258 1 95.88 66 THR B CA 1
ATOM 1036 C C . THR B 1 66 ? -7.891 6.293 10.453 1 95.88 66 THR B C 1
ATOM 1038 O O . THR B 1 66 ? -6.828 6.582 9.898 1 95.88 66 THR B O 1
ATOM 1041 N N . VAL B 1 67 ? -8.633 7.176 11.195 1 94.75 67 VAL B N 1
ATOM 1042 C CA . VAL B 1 67 ? -8.148 8.516 11.484 1 94.75 67 VAL B CA 1
ATOM 1043 C C . VAL B 1 67 ? -7.824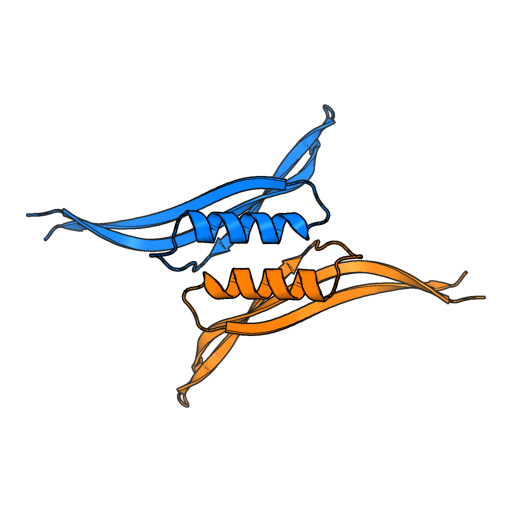 8.641 12.977 1 94.75 67 VAL B C 1
ATOM 1045 O O . VAL B 1 67 ? -8.688 8.398 13.82 1 94.75 67 VAL B O 1
ATOM 1048 N N . SER B 1 68 ? -6.617 8.891 13.234 1 96.12 68 SER B N 1
ATOM 1049 C CA . SER B 1 68 ? -6.191 9.148 14.609 1 96.12 68 SER B CA 1
ATOM 1050 C C . SER B 1 68 ? -6.172 10.641 14.914 1 96.12 68 SER B C 1
ATOM 1052 O O . SER B 1 68 ? -5.676 11.438 14.109 1 96.12 68 SER B O 1
ATOM 1054 N N . SER B 1 69 ? -6.828 11.031 16.062 1 95.38 69 SER B N 1
ATOM 1055 C CA . SER B 1 69 ? -6.902 12.438 16.438 1 95.38 69 SER B CA 1
ATOM 1056 C C . SER B 1 69 ? -6.582 12.633 17.922 1 95.38 69 SER B C 1
ATOM 1058 O O . SER B 1 69 ? -6.824 11.742 18.734 1 95.38 69 SER B O 1
ATOM 1060 N N . ASN B 1 70 ? -5.98 13.734 18.266 1 95.69 70 ASN B N 1
ATOM 1061 C CA . ASN B 1 70 ? -5.816 14.195 19.641 1 95.69 70 ASN B CA 1
ATOM 1062 C C . ASN B 1 70 ? -6.891 15.211 20.016 1 95.69 70 ASN B C 1
ATOM 1064 O O . ASN B 1 70 ? -7.332 16 19.188 1 95.69 70 ASN B O 1
ATOM 1068 N N . LEU B 1 71 ? -7.375 15.133 21.328 1 94.75 71 LEU B N 1
ATOM 1069 C CA . LEU B 1 71 ? -8.242 16.156 21.906 1 94.75 71 LEU B CA 1
ATOM 1070 C C . LEU B 1 71 ? -7.438 17.141 22.75 1 94.75 71 LEU B C 1
ATOM 1072 O O . LEU B 1 71 ? -6.66 16.734 23.609 1 94.75 71 LEU B O 1
ATOM 1076 N N . VAL B 1 72 ? -7.543 18.344 22.375 1 91.06 72 VAL B N 1
ATOM 1077 C CA . VAL B 1 72 ? -6.746 19.344 23.062 1 91.06 72 VAL B CA 1
ATOM 1078 C C . VAL B 1 72 ? -7.66 20.422 23.656 1 91.06 72 VAL B C 1
ATOM 1080 O O . VAL B 1 72 ? -8.633 20.828 23.016 1 91.06 72 VAL B O 1
ATOM 1083 N N . LYS B 1 73 ? -7.699 20.594 25.031 1 88.94 73 LYS B N 1
ATOM 1084 C CA . LYS B 1 73 ? -8.445 21.656 25.719 1 88.94 73 LYS B CA 1
ATOM 1085 C C . LYS B 1 73 ? -7.77 23.016 25.547 1 88.94 73 LYS B C 1
ATOM 1087 O O . LYS B 1 73 ? -6.562 23.141 25.75 1 88.94 73 LYS B O 1
ATOM 1092 N N . ALA B 1 74 ? -8.633 24.047 24.984 1 67.31 74 ALA B N 1
ATOM 1093 C CA . ALA B 1 74 ? -8.148 25.422 25.031 1 67.31 74 ALA B CA 1
ATOM 1094 C C . ALA B 1 74 ? -8.156 25.953 26.469 1 67.31 74 ALA B C 1
ATOM 1096 O O . ALA B 1 74 ? -8.953 25.5 27.297 1 67.31 74 ALA B O 1
#

Radius of gyration: 18.99 Å; Cα contacts (8 Å, |Δi|>4): 291; chains: 2; bounding box: 36×55×49 Å

Secondary structure (DSSP, 8-state):
--EEEEEEEEEEEEEEEEEE-TTSPEEEEEEEEEEE-TT--HHHHHHHHHHHHHHBSS-EEEEEEEEEEEEEE-/--EEEEEEEEEEEEEEEEEE-TTSPEEEEEEEEEEE-TT--HHHHHHHHHHHHHHBSS-EEEEEEEEEEEEEE-

Sequence (148 aa):
MAVSKVVNGTTLSIEVQKGVDKSGDPLYTKKSFANVRNDVSEQNAYDVAEAIKAVLEASTRNASLTVSSNLVKAMAVSKVVNGTTLSIEVQKGVDKSGDPLYTKKSFANVRNDVSEQNAYDVAEAIKAVLEASTRNASLTVSSNLVKA

Organism: NCBI:txid704125

Nearest PDB structures (foldseek):
  8pw4-assembly2_B  TM=3.785E-01  e=1.719E-01  Salasvirus phi29
  8q87-assembly1_BS  TM=2.953E-01  e=8.084E+00  Gallus gallus
  8pw4-assembly2_B  TM=3.784E-01  e=2.578E-01  Salasvirus phi29
  8q87-assembly1_BS  TM=2.954E-01  e=7.917E+00  Gallus gallus

InterPro domains:
  IPR012454 Domain of unknown function DUF1659 [PF07872] (2-72)